Protein AF-A0A9J6GJ85-F1 (afdb_monomer_lite)

InterPro domains:
  IPR004875 DDE superfamily endonuclease domain [PF03184] (8-82)

pLDDT: mean 75.68, std 19.0, range [40.78, 97.94]

Secondary structure (DSSP, 8-state):
----GGG------TT----PPPTT--TTT-HHHHHHHHHHHHHHHHHHHHHHHHHHHT------HHHHHHHHHHHHTT-HHHHHHHHHHTT-S-HHHHHTTSS--S-TTSHHHHHHHH-THHHHTT-GGGSPP-

Organism: Haemaphysalis longicornis (NCBI:txid44386)

Structure (mmCIF, N/CA/C/O backbone):
data_AF-A0A9J6GJ85-F1
#
_entry.id   AF-A0A9J6GJ85-F1
#
loop_
_atom_site.group_PDB
_atom_site.id
_atom_site.type_symbol
_atom_site.label_atom_id
_atom_site.label_alt_id
_atom_site.label_comp_id
_atom_site.label_asym_id
_atom_site.label_entity_id
_atom_site.label_seq_id
_atom_site.pdbx_PDB_ins_code
_atom_site.Cartn_x
_atom_site.Cartn_y
_atom_site.Cartn_z
_atom_site.occupancy
_atom_site.B_iso_or_equiv
_atom_site.auth_seq_id
_atom_site.auth_comp_id
_atom_site.auth_asym_id
_atom_site.auth_atom_id
_atom_site.pdbx_PDB_model_num
ATOM 1 N N . MET A 1 1 ? 14.694 -0.282 -9.813 1.00 78.94 1 MET A N 1
ATOM 2 C CA . MET A 1 1 ? 15.019 -0.061 -8.387 1.00 78.94 1 MET A CA 1
ATOM 3 C C . MET A 1 1 ? 15.477 1.369 -8.185 1.00 78.94 1 MET A C 1
ATOM 5 O O . MET A 1 1 ? 16.028 1.956 -9.112 1.00 78.94 1 MET A O 1
ATOM 9 N N . ASP A 1 2 ? 15.194 1.954 -7.027 1.00 83.56 2 ASP A N 1
ATOM 10 C CA . ASP A 1 2 ? 15.771 3.238 -6.633 1.00 83.56 2 ASP A CA 1
ATOM 11 C C . ASP A 1 2 ? 17.259 3.075 -6.279 1.00 83.56 2 ASP A C 1
ATOM 13 O O . ASP A 1 2 ? 17.743 1.968 -6.036 1.00 83.56 2 ASP A O 1
ATOM 17 N N . ASN A 1 3 ? 18.005 4.179 -6.278 1.00 84.62 3 ASN A N 1
ATOM 18 C CA . ASN A 1 3 ? 19.450 4.174 -6.025 1.00 84.62 3 ASN A CA 1
ATOM 19 C C . ASN A 1 3 ? 19.782 4.238 -4.518 1.00 84.62 3 ASN A C 1
ATOM 21 O O . ASN A 1 3 ? 20.734 4.897 -4.103 1.00 84.62 3 ASN A O 1
ATOM 25 N N . CYS A 1 4 ? 18.946 3.619 -3.679 1.00 83.69 4 CYS A N 1
ATOM 26 C CA . CYS A 1 4 ? 19.195 3.513 -2.246 1.00 83.69 4 CYS A CA 1
ATOM 27 C C . CYS A 1 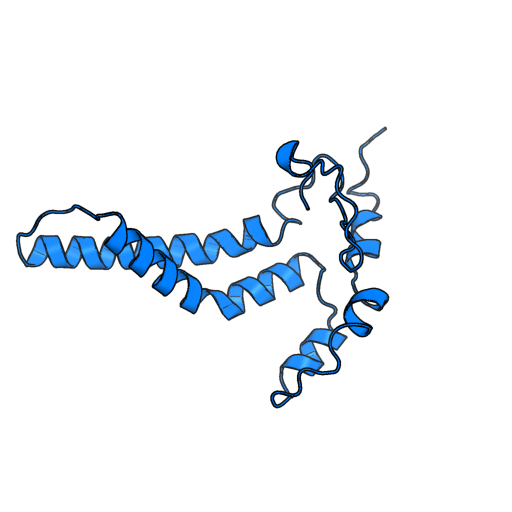4 ? 20.463 2.679 -2.005 1.00 83.69 4 CYS A C 1
ATOM 29 O O . CYS A 1 4 ? 20.659 1.651 -2.653 1.00 83.69 4 CYS A O 1
ATOM 31 N N . SER A 1 5 ? 21.310 3.082 -1.052 1.00 85.25 5 SER A N 1
ATOM 32 C CA . SER A 1 5 ? 22.559 2.369 -0.740 1.00 85.25 5 SER A CA 1
ATOM 33 C C . SER A 1 5 ? 22.325 0.916 -0.320 1.00 85.25 5 SER A C 1
ATOM 35 O O . SER A 1 5 ? 23.152 0.061 -0.609 1.00 85.25 5 SER A O 1
ATOM 37 N N . ALA A 1 6 ? 21.172 0.608 0.280 1.00 86.19 6 ALA A N 1
ATOM 38 C CA . ALA A 1 6 ? 20.782 -0.759 0.625 1.00 86.19 6 ALA A CA 1
ATOM 39 C C . ALA A 1 6 ? 20.580 -1.674 -0.602 1.00 86.19 6 ALA A C 1
ATOM 41 O O . ALA A 1 6 ? 20.656 -2.891 -0.470 1.00 86.19 6 ALA A O 1
ATOM 42 N N . ASN A 1 7 ? 20.344 -1.102 -1.788 1.00 80.50 7 ASN A N 1
ATOM 43 C CA . ASN A 1 7 ? 20.181 -1.851 -3.036 1.00 80.50 7 ASN A CA 1
ATOM 44 C C . ASN A 1 7 ? 21.512 -2.082 -3.766 1.00 80.50 7 ASN A C 1
ATOM 46 O O . ASN A 1 7 ? 21.533 -2.782 -4.781 1.00 80.50 7 ASN A O 1
ATOM 50 N N . GLN A 1 8 ? 22.613 -1.496 -3.281 1.00 78.81 8 GLN A N 1
ATOM 51 C CA . GLN A 1 8 ? 23.953 -1.755 -3.802 1.00 78.81 8 GLN A CA 1
ATOM 52 C C . GLN A 1 8 ? 24.357 -3.163 -3.367 1.00 78.81 8 GLN A C 1
ATOM 54 O O . GLN A 1 8 ? 24.869 -3.385 -2.273 1.00 78.81 8 GLN A O 1
ATOM 59 N N . THR A 1 9 ? 24.036 -4.133 -4.214 1.00 71.38 9 THR A N 1
ATOM 60 C CA . THR A 1 9 ? 24.275 -5.551 -3.962 1.00 71.38 9 THR A CA 1
ATOM 61 C C . THR A 1 9 ? 25.536 -5.999 -4.686 1.00 71.38 9 THR A C 1
ATOM 63 O O . THR A 1 9 ? 25.759 -5.673 -5.846 1.00 71.38 9 THR A O 1
ATOM 66 N N . THR A 1 10 ? 26.370 -6.757 -3.978 1.00 70.62 10 THR A N 1
ATOM 67 C CA . THR A 1 10 ? 27.585 -7.404 -4.501 1.00 70.62 10 THR A CA 1
ATOM 68 C C . THR A 1 10 ? 27.341 -8.863 -4.893 1.00 70.62 10 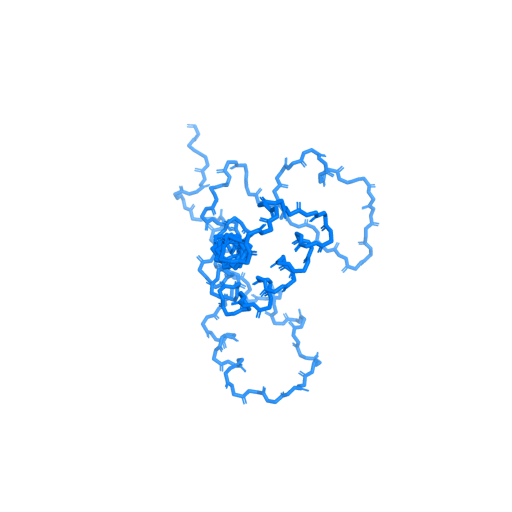THR A C 1
ATOM 70 O O . THR A 1 10 ? 28.287 -9.591 -5.172 1.00 70.62 10 THR A O 1
ATOM 73 N N . CYS A 1 11 ? 26.091 -9.324 -4.823 1.00 77.44 11 CYS A N 1
ATOM 74 C CA . CYS A 1 11 ? 25.719 -10.707 -5.085 1.00 77.44 11 CYS A CA 1
ATOM 75 C C . CYS A 1 11 ? 25.257 -10.843 -6.534 1.00 77.44 11 CYS A C 1
ATOM 77 O O . CYS A 1 11 ? 24.336 -10.143 -6.953 1.00 77.44 11 CYS A O 1
ATOM 79 N N . GLU A 1 12 ? 25.885 -11.751 -7.275 1.00 78.38 12 GLU A N 1
ATOM 80 C CA . GLU A 1 12 ? 25.458 -12.111 -8.624 1.00 78.38 12 GLU A CA 1
ATOM 81 C C . GLU A 1 12 ? 24.205 -12.998 -8.541 1.00 78.38 12 GLU A C 1
ATOM 83 O O . GLU A 1 12 ? 24.118 -13.894 -7.699 1.00 78.38 12 GLU A O 1
ATOM 88 N N . LEU A 1 13 ? 23.198 -12.695 -9.365 1.00 84.31 13 LEU A N 1
ATOM 89 C CA . LEU A 1 13 ? 21.931 -13.423 -9.440 1.00 84.31 13 LEU A CA 1
ATOM 90 C C . LEU A 1 13 ? 21.807 -14.035 -10.836 1.00 84.31 13 LEU A C 1
ATOM 92 O O . LEU A 1 13 ? 21.786 -13.303 -11.821 1.00 84.31 13 LEU A O 1
ATOM 96 N N . ASP A 1 14 ? 21.651 -15.354 -10.923 1.00 88.56 14 ASP A N 1
ATOM 97 C CA . ASP A 1 14 ? 21.687 -16.063 -12.214 1.00 88.56 14 ASP A CA 1
ATOM 98 C C . ASP A 1 14 ? 20.460 -15.798 -13.102 1.00 88.56 14 ASP A C 1
ATOM 100 O O . ASP A 1 14 ? 20.527 -15.906 -14.322 1.00 88.56 14 ASP A O 1
ATOM 104 N N . ASN A 1 15 ? 19.325 -15.438 -12.494 1.00 90.38 15 ASN A N 1
ATOM 105 C CA . ASN A 1 15 ? 18.030 -15.336 -13.179 1.00 90.38 15 ASN A CA 1
ATOM 106 C C . ASN A 1 15 ? 17.348 -13.968 -13.016 1.00 90.38 15 ASN A C 1
ATOM 108 O O . ASN A 1 15 ? 16.188 -13.808 -13.394 1.00 90.38 15 ASN A O 1
ATOM 112 N N . ILE A 1 16 ? 18.027 -12.980 -12.423 1.00 85.94 16 ILE A N 1
ATOM 113 C CA . ILE A 1 16 ? 17.442 -11.667 -12.124 1.00 85.94 16 ILE A CA 1
ATOM 114 C C . ILE A 1 16 ? 18.346 -10.572 -12.681 1.00 85.94 16 ILE A C 1
ATOM 116 O O . ILE A 1 16 ? 19.479 -10.404 -12.243 1.00 85.94 16 ILE A O 1
ATOM 120 N N . GLU A 1 17 ? 17.810 -9.773 -13.604 1.00 85.06 17 GLU A N 1
ATOM 121 C CA . GLU A 1 17 ? 18.474 -8.566 -14.097 1.00 85.06 17 GLU A CA 1
ATOM 122 C C . GLU A 1 17 ? 18.017 -7.347 -13.282 1.00 85.06 17 GLU A C 1
ATOM 124 O O . GLU A 1 17 ? 16.847 -6.952 -13.309 1.00 85.06 17 GLU A O 1
ATOM 129 N N . LEU A 1 18 ? 18.947 -6.722 -12.558 1.00 83.75 18 LEU A N 1
ATOM 130 C CA . LEU A 1 18 ? 18.659 -5.546 -11.742 1.00 83.75 18 LEU A CA 1
ATOM 131 C C . LEU A 1 18 ? 18.843 -4.251 -12.549 1.00 83.75 18 LEU A C 1
ATOM 133 O O . LEU A 1 18 ? 19.962 -3.877 -12.889 1.00 83.75 18 LEU A O 1
ATOM 137 N N . LYS A 1 19 ? 17.749 -3.519 -12.805 1.00 83.44 19 LYS A N 1
ATOM 138 C CA . LYS A 1 19 ? 17.788 -2.189 -13.449 1.00 83.44 19 LYS A CA 1
ATOM 139 C C . LYS A 1 19 ? 17.531 -1.064 -12.451 1.00 83.44 19 LYS A C 1
ATOM 141 O O . LYS A 1 19 ? 16.523 -1.063 -11.731 1.00 83.44 19 LYS A O 1
ATOM 146 N N . PHE A 1 20 ? 18.415 -0.072 -12.442 1.00 83.81 20 PHE A N 1
ATOM 147 C CA . PHE A 1 20 ? 18.279 1.129 -11.621 1.00 83.81 20 PHE A CA 1
ATOM 148 C C . PHE A 1 20 ? 17.585 2.256 -12.384 1.00 83.81 20 PHE A C 1
ATOM 150 O O . PHE A 1 20 ? 17.738 2.414 -13.592 1.00 83.81 20 PHE A O 1
ATOM 157 N N . LEU A 1 21 ? 16.793 3.032 -11.652 1.00 82.25 21 LEU A N 1
ATOM 158 C CA . LEU A 1 21 ? 16.225 4.283 -12.136 1.00 82.25 21 LEU A CA 1
ATOM 159 C C . LEU A 1 21 ? 17.334 5.348 -12.228 1.00 82.25 21 LEU A C 1
ATOM 161 O O . LEU A 1 21 ? 18.274 5.295 -11.428 1.00 82.25 21 LEU A O 1
ATOM 165 N N . PRO A 1 22 ? 17.230 6.341 -13.130 1.00 81.19 22 PRO A N 1
ATOM 166 C CA . PRO A 1 22 ? 18.178 7.448 -13.165 1.00 81.19 22 PRO A CA 1
ATOM 167 C C . PRO A 1 22 ? 18.276 8.188 -11.822 1.00 81.19 22 PRO A C 1
ATOM 169 O O . PRO A 1 22 ? 17.322 8.188 -11.027 1.00 81.19 22 PRO A O 1
ATOM 172 N N . PRO A 1 23 ? 19.401 8.869 -11.554 1.00 76.44 23 PRO A N 1
ATOM 173 C CA . PRO A 1 23 ? 19.513 9.732 -10.384 1.00 76.44 23 PRO A CA 1
ATOM 174 C C . PRO A 1 23 ? 18.407 10.802 -10.388 1.00 76.44 23 PRO A C 1
ATOM 176 O O . PRO A 1 23 ? 17.994 11.279 -11.440 1.00 76.44 23 PRO A O 1
ATOM 179 N N . ASN A 1 24 ? 17.913 11.171 -9.201 1.00 75.81 24 ASN A N 1
ATOM 180 C CA . ASN A 1 24 ? 16.831 12.153 -9.010 1.00 75.81 24 ASN A CA 1
ATOM 181 C C . ASN A 1 24 ? 15.496 11.803 -9.697 1.00 75.81 24 ASN A C 1
ATOM 183 O O . ASN A 1 24 ? 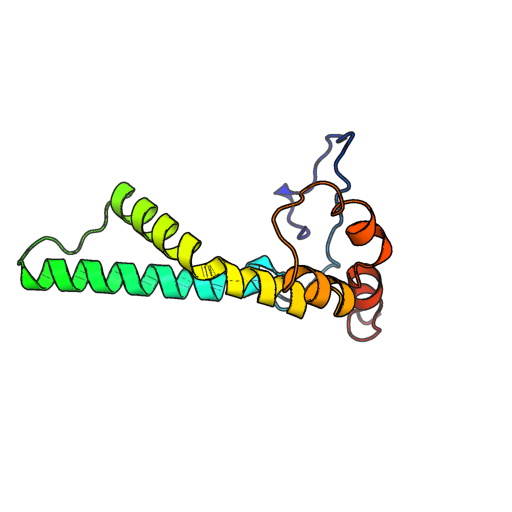14.695 12.684 -10.015 1.00 75.81 24 ASN A O 1
ATOM 187 N N . THR A 1 25 ? 15.220 10.512 -9.894 1.00 70.31 25 THR A N 1
ATOM 188 C CA . THR A 1 25 ? 13.929 10.063 -10.422 1.00 70.31 25 THR A CA 1
ATOM 189 C C . THR A 1 25 ? 12.785 10.534 -9.527 1.00 70.31 25 THR A C 1
ATOM 191 O O . THR A 1 25 ? 12.697 10.178 -8.354 1.00 70.31 25 THR A O 1
ATOM 194 N N . THR A 1 26 ? 11.874 11.321 -10.096 1.00 73.62 26 THR A N 1
ATOM 195 C CA . THR A 1 26 ? 10.693 11.795 -9.369 1.00 73.62 26 THR A CA 1
ATOM 196 C C . THR A 1 26 ? 9.785 10.626 -8.971 1.00 73.62 26 THR A C 1
ATOM 198 O O . THR A 1 26 ? 9.609 9.672 -9.734 1.00 73.62 26 THR A O 1
ATOM 201 N N . ALA A 1 27 ? 9.085 10.758 -7.838 1.00 68.25 27 ALA A N 1
ATOM 202 C CA . ALA A 1 27 ? 8.051 9.819 -7.368 1.00 68.25 27 ALA A CA 1
ATOM 203 C C . ALA A 1 27 ? 6.939 9.529 -8.406 1.00 68.25 27 ALA A C 1
ATOM 205 O O . ALA A 1 27 ? 6.095 8.652 -8.233 1.00 68.25 27 ALA A O 1
ATOM 206 N N . ARG A 1 28 ? 6.896 10.296 -9.503 1.00 65.50 28 ARG A N 1
ATOM 207 C CA . ARG A 1 28 ? 5.970 10.124 -10.621 1.00 65.50 28 ARG A CA 1
ATOM 208 C C . ARG A 1 28 ? 6.306 8.907 -11.489 1.00 65.50 28 ARG A C 1
ATOM 210 O O . ARG A 1 28 ? 5.380 8.299 -12.023 1.00 65.50 28 ARG A O 1
ATOM 217 N N . LEU A 1 29 ? 7.592 8.588 -11.627 1.00 72.00 29 LEU A N 1
ATOM 218 C CA . LEU A 1 29 ? 8.096 7.466 -12.424 1.00 72.00 29 LEU A CA 1
ATOM 219 C C . LEU A 1 29 ? 8.224 6.179 -11.601 1.00 72.00 29 LEU A C 1
ATOM 221 O O . LEU A 1 29 ? 8.300 5.101 -12.177 1.00 72.00 29 LEU A O 1
ATOM 225 N N . GLN A 1 30 ? 8.206 6.272 -10.269 1.00 78.88 30 GLN A N 1
ATOM 226 C CA . GLN A 1 30 ? 8.270 5.115 -9.379 1.00 78.88 30 GLN A CA 1
ATOM 227 C C . GLN A 1 30 ? 6.865 4.515 -9.163 1.00 78.88 30 GLN A C 1
ATOM 229 O O . GLN A 1 30 ? 6.017 5.145 -8.518 1.00 78.88 30 GLN A O 1
ATOM 234 N N . PRO A 1 31 ? 6.569 3.297 -9.669 1.00 77.44 31 PRO A N 1
ATOM 235 C CA . PRO A 1 31 ? 5.233 2.701 -9.552 1.00 77.44 31 PRO A CA 1
ATOM 236 C C . PRO A 1 31 ? 4.807 2.479 -8.099 1.00 77.44 31 PRO A C 1
ATOM 238 O O . PRO A 1 31 ? 3.625 2.619 -7.766 1.00 77.44 31 PRO A O 1
ATOM 241 N N . LEU A 1 32 ? 5.769 2.175 -7.222 1.00 83.44 32 LEU A N 1
ATOM 242 C CA . LEU A 1 32 ? 5.529 1.972 -5.799 1.00 83.44 32 LEU A CA 1
ATOM 243 C C . LEU A 1 32 ? 4.990 3.251 -5.154 1.00 83.44 32 LEU A C 1
ATOM 245 O O . LEU A 1 32 ? 3.891 3.237 -4.600 1.00 83.44 32 LEU A O 1
ATOM 249 N N . ASP A 1 33 ? 5.675 4.381 -5.311 1.00 80.62 33 ASP A N 1
ATOM 250 C CA . ASP A 1 33 ? 5.258 5.661 -4.725 1.00 80.62 33 ASP A CA 1
ATOM 251 C C . ASP A 1 33 ? 3.842 6.073 -5.136 1.00 80.62 33 ASP A C 1
ATOM 253 O O . ASP A 1 33 ? 3.058 6.603 -4.336 1.00 80.62 33 ASP A O 1
ATOM 257 N N . ARG A 1 34 ? 3.479 5.792 -6.390 1.00 75.50 34 ARG A N 1
ATOM 258 C CA . ARG A 1 34 ? 2.149 6.098 -6.915 1.00 75.50 34 ARG A CA 1
ATOM 259 C C . ARG A 1 34 ? 1.083 5.125 -6.407 1.00 75.50 34 ARG A C 1
ATOM 261 O O . ARG A 1 34 ? 0.019 5.576 -5.975 1.00 75.50 34 ARG A O 1
ATOM 268 N N . SER A 1 35 ? 1.359 3.822 -6.411 1.00 80.38 35 SER A N 1
ATOM 269 C CA . SER A 1 35 ? 0.405 2.786 -5.983 1.00 80.38 35 SER A CA 1
ATOM 270 C C . SER A 1 35 ? 0.144 2.811 -4.475 1.00 80.38 35 SER A C 1
ATOM 272 O O . SER A 1 35 ? -0.998 2.612 -4.043 1.00 80.38 35 SER A O 1
ATOM 274 N N . THR A 1 36 ? 1.143 3.208 -3.679 1.00 84.06 36 THR A N 1
ATOM 275 C CA . THR A 1 36 ? 1.043 3.332 -2.215 1.00 84.06 36 THR A CA 1
ATOM 276 C C . THR A 1 36 ? -0.057 4.310 -1.777 1.00 84.06 36 THR A C 1
ATOM 278 O O . THR A 1 36 ? -0.606 4.180 -0.681 1.00 84.06 36 THR A O 1
ATOM 281 N N . LYS A 1 37 ? -0.443 5.283 -2.618 1.00 87.31 37 LYS A N 1
ATOM 282 C CA . LYS A 1 37 ? -1.549 6.209 -2.308 1.00 87.31 37 LYS A CA 1
ATOM 283 C C . LYS A 1 37 ? -2.873 5.473 -2.095 1.00 87.31 37 LYS A C 1
ATOM 285 O O . LYS A 1 37 ? -3.544 5.714 -1.094 1.00 87.31 37 LYS A O 1
ATOM 290 N N . SER A 1 38 ? -3.220 4.564 -3.005 1.00 90.12 38 SER A N 1
ATOM 291 C CA . SER A 1 38 ? -4.459 3.778 -2.923 1.00 90.12 38 SER A CA 1
ATOM 292 C C . SER A 1 38 ? -4.477 2.886 -1.677 1.00 90.12 38 SER A C 1
ATOM 294 O O . SER A 1 38 ? -5.464 2.854 -0.942 1.00 90.12 38 SER A O 1
ATOM 296 N N . PHE A 1 39 ? -3.333 2.277 -1.361 1.00 93.31 39 PHE A N 1
ATOM 297 C CA . PHE A 1 39 ? -3.148 1.470 -0.160 1.00 93.31 39 PHE A CA 1
ATOM 298 C C . PHE A 1 39 ? -3.351 2.289 1.120 1.00 93.31 39 PHE A C 1
ATOM 300 O O . PHE A 1 39 ? -4.126 1.895 1.990 1.00 93.31 39 PHE A O 1
ATOM 307 N N . LYS A 1 40 ? -2.717 3.468 1.217 1.00 93.00 40 LYS A N 1
ATOM 308 C CA . LYS A 1 40 ? -2.854 4.374 2.371 1.00 93.00 40 LYS A CA 1
ATOM 309 C C . LYS A 1 40 ? -4.305 4.801 2.594 1.00 93.00 40 LYS A C 1
ATOM 311 O O . LYS A 1 40 ? -4.739 4.875 3.741 1.00 93.00 40 LYS A O 1
ATOM 316 N N . VAL A 1 41 ? -5.058 5.063 1.524 1.00 94.19 41 VAL A N 1
ATOM 317 C CA . VAL A 1 41 ? -6.493 5.380 1.612 1.00 94.19 41 VAL A CA 1
ATOM 318 C C . VAL A 1 41 ? -7.284 4.180 2.136 1.00 94.19 41 VAL A C 1
ATOM 320 O O . VAL A 1 41 ? -8.049 4.329 3.089 1.00 94.19 41 VAL A O 1
ATOM 323 N N . GLY A 1 42 ? -7.060 2.986 1.578 1.00 94.69 42 GLY A N 1
ATOM 324 C CA . GLY A 1 42 ? -7.724 1.756 2.017 1.00 94.69 42 GLY A CA 1
ATOM 325 C C . GLY A 1 42 ? -7.453 1.423 3.487 1.00 94.69 42 GLY A C 1
ATOM 326 O O . GLY A 1 42 ? -8.384 1.109 4.229 1.00 94.69 42 GLY A O 1
ATOM 327 N N . TYR A 1 43 ? -6.201 1.564 3.928 1.00 96.56 43 TYR A N 1
ATOM 328 C CA . TYR A 1 43 ? -5.809 1.371 5.324 1.00 96.56 43 TYR A CA 1
ATOM 329 C C . TYR A 1 43 ? -6.484 2.392 6.247 1.00 96.56 43 TYR A C 1
ATOM 331 O O . TYR A 1 43 ? -7.104 2.013 7.238 1.00 96.56 43 TYR A O 1
ATOM 339 N N . ARG A 1 44 ? -6.427 3.688 5.899 1.00 96.75 44 ARG A N 1
ATOM 340 C CA . ARG A 1 44 ? -7.041 4.762 6.699 1.00 96.75 44 ARG A CA 1
ATOM 341 C C . ARG A 1 44 ? -8.546 4.587 6.848 1.00 96.75 44 ARG A C 1
ATOM 343 O O . ARG A 1 44 ? -9.053 4.800 7.942 1.00 96.75 44 ARG A O 1
ATOM 350 N N . ARG A 1 45 ? -9.247 4.172 5.788 1.00 96.81 45 ARG A N 1
ATOM 351 C CA . ARG A 1 45 ? -10.685 3.879 5.865 1.00 96.81 45 ARG A CA 1
ATOM 352 C C . ARG A 1 45 ? -10.969 2.805 6.917 1.00 96.81 45 ARG A C 1
ATOM 354 O O . ARG A 1 45 ? -11.753 3.040 7.824 1.00 96.81 45 ARG A O 1
ATOM 361 N N . ARG A 1 46 ? -10.254 1.678 6.851 1.00 96.56 46 ARG A N 1
ATOM 362 C CA . ARG A 1 46 ? -10.416 0.556 7.794 1.00 96.56 46 ARG A CA 1
ATOM 363 C C . ARG A 1 46 ? -10.082 0.946 9.233 1.00 96.56 46 ARG A C 1
ATOM 365 O O . ARG A 1 46 ? -10.784 0.535 10.152 1.00 96.56 46 ARG A O 1
ATOM 372 N N . LEU A 1 47 ? -9.043 1.760 9.414 1.00 97.31 47 LEU A N 1
ATOM 373 C CA . LEU A 1 47 ? -8.681 2.313 10.716 1.00 97.31 47 LEU A CA 1
ATOM 374 C C . LEU A 1 47 ? -9.824 3.155 11.289 1.00 97.31 47 LEU A C 1
ATOM 376 O O . LEU A 1 47 ? -10.227 2.935 12.426 1.00 97.31 47 LEU A O 1
ATOM 380 N N . LEU A 1 48 ? -10.372 4.083 10.502 1.00 97.38 48 LEU A N 1
ATOM 381 C CA . LEU A 1 48 ? -11.482 4.929 10.940 1.00 97.38 48 LEU A CA 1
ATOM 382 C C . LEU A 1 48 ? -12.739 4.114 11.255 1.00 97.38 48 LEU A C 1
ATOM 384 O O . LEU A 1 48 ? -13.351 4.349 12.294 1.00 97.38 48 LEU A O 1
ATOM 388 N N . ASP A 1 49 ? -13.082 3.127 10.425 1.00 96.50 49 ASP A N 1
ATOM 389 C CA . ASP A 1 49 ? -14.226 2.240 10.666 1.00 96.50 49 ASP A CA 1
ATOM 390 C C . ASP A 1 49 ? -14.077 1.496 12.003 1.00 96.50 49 ASP A C 1
ATOM 392 O O . ASP A 1 49 ? -15.007 1.463 12.813 1.00 96.50 49 ASP A O 1
ATOM 396 N N . ARG A 1 50 ? -12.881 0.958 12.282 1.00 95.38 50 ARG A N 1
ATOM 397 C CA . ARG A 1 50 ? -12.574 0.271 13.544 1.00 95.38 50 ARG A CA 1
ATOM 398 C C . ARG A 1 50 ? -12.673 1.210 14.743 1.00 95.38 50 ARG A C 1
ATOM 400 O O . ARG A 1 50 ? -13.305 0.859 15.734 1.00 95.38 50 ARG A O 1
ATOM 407 N N . LEU A 1 51 ? -12.074 2.397 14.658 1.00 96.69 51 LEU A N 1
ATOM 408 C CA . LEU A 1 51 ? -12.116 3.379 15.745 1.00 96.69 51 LEU A CA 1
ATOM 409 C C . LEU A 1 51 ? -13.547 3.865 16.010 1.00 96.69 51 LEU A C 1
ATOM 411 O O . LEU A 1 51 ? -13.944 4.001 17.164 1.00 96.69 51 LEU A O 1
ATOM 415 N N . LEU A 1 52 ? -14.346 4.061 14.959 1.00 97.31 52 LEU A N 1
ATOM 416 C CA . LEU A 1 52 ? -15.750 4.443 15.082 1.00 97.31 52 LEU A CA 1
ATOM 417 C C . LEU A 1 52 ? -16.590 3.337 15.734 1.00 97.31 52 LEU A C 1
ATOM 419 O O . LEU A 1 52 ? -17.447 3.630 16.568 1.00 97.31 52 LEU A O 1
ATOM 423 N N . MET A 1 53 ? -16.345 2.070 15.386 1.00 96.12 53 MET A N 1
ATOM 424 C CA . MET A 1 53 ? -16.975 0.935 16.067 1.00 96.12 53 MET A CA 1
ATOM 425 C C . MET A 1 53 ? -16.595 0.898 17.548 1.00 96.12 53 MET A C 1
ATOM 427 O O . MET A 1 53 ? -17.477 0.770 18.396 1.00 96.12 53 MET A O 1
ATOM 431 N N . ASN A 1 54 ? -15.313 1.084 17.870 1.00 95.38 54 ASN A N 1
ATOM 432 C CA . ASN A 1 54 ? -14.854 1.068 19.255 1.00 95.38 54 ASN A CA 1
ATOM 433 C C . ASN A 1 54 ? -15.488 2.199 20.077 1.00 95.38 54 ASN A C 1
ATOM 435 O O . ASN A 1 54 ? -15.969 1.941 21.180 1.00 95.38 54 ASN A O 1
ATOM 439 N N . LEU A 1 55 ? -15.585 3.409 19.509 1.00 97.00 55 LEU A N 1
ATOM 440 C CA . LEU A 1 55 ? -16.294 4.545 20.110 1.00 97.00 55 LEU A CA 1
ATOM 441 C C . LEU A 1 55 ? -17.753 4.210 20.444 1.00 97.00 55 LEU A C 1
ATOM 443 O O . LEU A 1 55 ? -18.218 4.529 21.532 1.00 97.00 55 LEU A O 1
ATOM 447 N N . ARG A 1 56 ? -18.475 3.555 19.526 1.00 96.06 56 ARG A N 1
ATOM 448 C CA . ARG A 1 56 ? -19.892 3.199 19.722 1.00 96.06 56 ARG A CA 1
ATOM 449 C C . ARG A 1 56 ? -20.100 2.148 20.808 1.00 96.06 56 ARG A C 1
ATOM 451 O O . ARG A 1 56 ? -21.102 2.200 21.508 1.00 96.06 56 ARG A O 1
ATOM 458 N N . VAL A 1 57 ? -19.176 1.197 20.924 1.00 95.50 57 VAL A N 1
ATOM 459 C CA . VAL A 1 57 ? -19.237 0.125 21.933 1.00 95.50 57 VAL A CA 1
ATOM 460 C C . VAL A 1 57 ? -18.648 0.584 23.278 1.00 95.50 57 VAL A C 1
ATOM 462 O O . VAL A 1 57 ? -18.852 -0.075 24.291 1.00 95.50 57 VAL A O 1
ATOM 465 N N . GLY A 1 58 ? -17.944 1.721 23.319 1.00 95.25 58 GLY A N 1
ATOM 466 C CA . GLY A 1 58 ? -17.263 2.210 24.522 1.00 95.25 58 GLY A CA 1
ATOM 467 C C . GLY A 1 58 ? -15.974 1.446 24.838 1.00 95.25 58 GLY A C 1
ATOM 468 O O . GLY A 1 58 ? -15.603 1.301 25.999 1.00 95.25 58 GLY A O 1
ATOM 469 N N . THR A 1 59 ? -15.301 0.925 23.810 1.00 94.75 59 THR A N 1
ATOM 470 C CA . THR A 1 59 ? -14.031 0.192 23.936 1.00 94.75 59 THR A CA 1
ATOM 471 C C . THR A 1 59 ? -12.836 1.073 23.580 1.00 94.75 59 THR A C 1
ATOM 473 O O . THR A 1 59 ? -12.976 2.169 23.036 1.00 94.75 59 THR A O 1
ATOM 476 N N . GLU A 1 60 ? -11.635 0.599 23.904 1.00 93.69 60 GLU A N 1
ATOM 477 C CA . GLU A 1 60 ? -10.404 1.362 23.728 1.00 93.69 60 GLU A CA 1
ATOM 478 C C . GLU A 1 60 ? -10.114 1.698 22.252 1.00 93.69 60 GLU A C 1
ATOM 480 O O . GLU A 1 60 ? -10.225 0.8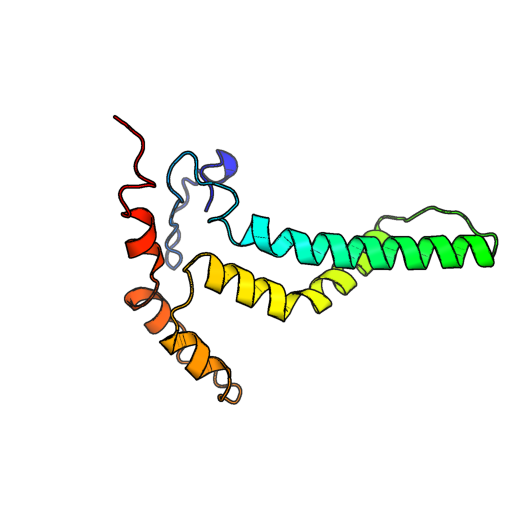60 21.357 1.00 93.69 60 GLU A O 1
ATOM 485 N N . LEU A 1 61 ? -9.674 2.930 21.985 1.00 94.88 61 LEU A N 1
ATOM 486 C CA . LEU A 1 61 ? -9.336 3.428 20.642 1.00 94.88 61 LEU A CA 1
ATOM 487 C C . LEU A 1 61 ? -7.908 3.069 20.217 1.00 94.88 61 LEU A C 1
ATOM 489 O O . LEU A 1 61 ? -7.219 3.857 19.569 1.00 94.88 61 LEU A O 1
ATOM 493 N N . LYS A 1 62 ? -7.448 1.885 20.616 1.00 92.88 62 LYS A N 1
ATOM 494 C CA . LYS A 1 62 ? -6.131 1.372 20.258 1.00 92.88 62 LYS A CA 1
ATOM 495 C C . LYS A 1 62 ? -6.242 0.333 19.156 1.00 92.88 62 LYS A C 1
ATOM 497 O O . LYS A 1 62 ? -7.215 -0.411 19.047 1.00 92.88 62 LYS A O 1
ATOM 502 N N . VAL A 1 63 ? -5.198 0.302 18.344 1.00 94.62 63 VAL A N 1
ATOM 503 C CA . VAL A 1 63 ? -4.960 -0.732 17.347 1.00 94.62 63 VAL A CA 1
ATOM 504 C C . VAL A 1 63 ? -3.649 -1.391 17.725 1.00 94.62 63 VAL A C 1
ATOM 506 O O . VAL A 1 63 ? -2.616 -0.729 17.795 1.00 94.62 63 VAL A O 1
ATOM 509 N N . ASP A 1 64 ? -3.713 -2.684 18.000 1.00 95.25 64 ASP A N 1
ATOM 510 C CA . ASP A 1 64 ? -2.544 -3.515 18.227 1.00 95.25 64 ASP A CA 1
ATOM 511 C C . ASP A 1 64 ? -1.893 -3.920 16.896 1.00 95.25 64 ASP A C 1
ATOM 513 O O . ASP A 1 64 ? -2.422 -3.695 15.803 1.00 95.25 64 ASP A O 1
ATOM 517 N N . GLN A 1 65 ? -0.711 -4.526 16.977 1.00 97.56 65 GLN A N 1
ATOM 518 C CA . GLN A 1 65 ? 0.049 -4.904 15.788 1.00 97.56 65 GLN A CA 1
ATOM 519 C C . GLN A 1 65 ? -0.719 -5.896 14.900 1.00 97.56 65 GLN A C 1
ATOM 521 O O . GLN A 1 65 ? -0.706 -5.757 13.677 1.00 97.56 65 GLN A O 1
ATOM 526 N N . LEU A 1 66 ? -1.439 -6.851 15.499 1.00 96.75 66 LEU A N 1
ATOM 527 C CA . LEU A 1 66 ? -2.261 -7.806 14.758 1.00 96.75 66 LEU A CA 1
ATOM 528 C C . LEU A 1 66 ? -3.419 -7.109 14.027 1.00 96.75 66 LEU A C 1
ATOM 530 O O . LEU A 1 66 ? -3.645 -7.361 12.842 1.00 96.75 66 LEU A O 1
ATOM 534 N N . GLY A 1 67 ? -4.118 -6.184 14.692 1.00 96.19 67 GLY A N 1
ATOM 535 C CA . GLY A 1 67 ? -5.153 -5.363 14.071 1.00 96.19 67 GLY A CA 1
ATOM 536 C C . GLY A 1 67 ? -4.620 -4.533 12.902 1.00 96.19 67 GLY A C 1
ATOM 537 O O . GLY A 1 67 ? -5.256 -4.477 11.847 1.00 96.19 67 GLY A O 1
ATOM 538 N N . ALA A 1 68 ? -3.430 -3.943 13.046 1.00 97.12 68 ALA A N 1
ATOM 539 C CA . ALA A 1 68 ? -2.773 -3.211 11.966 1.00 97.12 68 ALA A CA 1
ATOM 540 C C . ALA A 1 68 ? -2.473 -4.116 10.758 1.00 97.12 68 ALA A C 1
ATOM 542 O O . ALA A 1 68 ? -2.809 -3.744 9.632 1.00 97.12 68 ALA A O 1
ATOM 543 N N . ILE A 1 69 ? -1.934 -5.320 10.983 1.00 97.94 69 ILE A N 1
ATOM 544 C CA . ILE A 1 69 ? -1.662 -6.305 9.921 1.00 97.94 69 ILE A CA 1
ATOM 545 C C . ILE A 1 69 ? -2.952 -6.684 9.187 1.00 97.94 69 ILE A C 1
ATOM 547 O O . ILE A 1 69 ? -2.998 -6.614 7.960 1.00 97.94 69 ILE A O 1
ATOM 551 N N . HIS A 1 70 ? -4.035 -6.999 9.903 1.00 96.81 70 HIS A N 1
ATOM 552 C CA . HIS A 1 70 ? -5.320 -7.312 9.268 1.00 96.81 70 HIS A CA 1
ATOM 553 C C . HIS A 1 70 ? -5.853 -6.154 8.414 1.00 96.81 70 HIS A C 1
ATOM 555 O O . HIS A 1 70 ? -6.364 -6.368 7.309 1.00 96.81 70 HIS A O 1
ATOM 561 N N . MET A 1 71 ? -5.709 -4.912 8.884 1.00 96.94 71 MET A N 1
ATOM 562 C CA . MET A 1 71 ? -6.098 -3.736 8.106 1.00 96.94 71 MET A CA 1
ATOM 563 C C . MET A 1 71 ? -5.219 -3.539 6.869 1.00 96.94 71 MET A C 1
ATOM 565 O O . MET A 1 71 ? -5.748 -3.180 5.815 1.00 96.94 71 MET A O 1
ATOM 569 N N . MET A 1 72 ? -3.911 -3.802 6.965 1.00 96.50 72 MET A N 1
ATOM 570 C CA . MET A 1 72 ? -2.995 -3.782 5.822 1.00 96.50 72 MET A CA 1
ATOM 571 C C . MET A 1 72 ? -3.375 -4.842 4.784 1.00 96.50 72 MET A C 1
ATOM 573 O O . MET A 1 72 ? -3.523 -4.498 3.614 1.00 96.50 72 MET A O 1
ATOM 577 N N . THR A 1 73 ? -3.634 -6.085 5.196 1.00 96.12 73 THR A N 1
ATOM 578 C CA . THR A 1 73 ? -4.089 -7.160 4.297 1.00 96.12 73 THR A CA 1
ATOM 579 C C . THR A 1 73 ? -5.393 -6.781 3.602 1.00 96.12 73 THR A C 1
ATOM 581 O O . THR A 1 73 ? -5.520 -6.873 2.381 1.00 96.12 73 THR A O 1
ATOM 584 N N . GLY A 1 74 ? -6.359 -6.262 4.363 1.00 94.88 74 GLY A N 1
ATOM 585 C CA . GLY A 1 74 ? -7.614 -5.788 3.794 1.00 94.88 74 GLY A CA 1
ATOM 586 C C . GLY A 1 74 ? -7.423 -4.625 2.813 1.00 94.88 74 GLY A C 1
ATOM 587 O O . GLY A 1 74 ? -8.145 -4.531 1.818 1.00 94.88 74 GLY A O 1
ATOM 588 N N . ALA A 1 75 ? -6.499 -3.702 3.087 1.00 95.06 75 ALA A N 1
ATOM 589 C CA . ALA A 1 75 ? -6.185 -2.602 2.181 1.00 95.06 75 ALA A CA 1
ATOM 590 C C . ALA A 1 75 ? -5.521 -3.118 0.898 1.00 95.06 75 ALA A C 1
ATOM 592 O O . ALA A 1 75 ? -5.944 -2.738 -0.193 1.00 95.06 75 ALA A O 1
ATOM 593 N N . TRP A 1 76 ? -4.561 -4.037 1.015 1.00 94.00 76 TRP A N 1
ATOM 594 C CA . TRP A 1 76 ? -3.855 -4.641 -0.115 1.00 94.00 76 TRP A CA 1
ATOM 595 C C . TRP A 1 76 ? -4.802 -5.330 -1.105 1.00 94.00 76 TRP A C 1
ATOM 597 O O . TRP A 1 76 ? -4.744 -5.093 -2.311 1.00 94.00 76 TRP A O 1
ATOM 607 N N . ASN A 1 77 ? -5.782 -6.078 -0.597 1.00 91.38 77 ASN A N 1
ATOM 608 C CA . ASN A 1 77 ? -6.761 -6.763 -1.446 1.00 91.38 77 ASN A CA 1
ATOM 609 C C . ASN A 1 77 ? -7.639 -5.806 -2.274 1.00 91.38 77 ASN A C 1
ATOM 611 O O . ASN A 1 77 ? -8.228 -6.223 -3.267 1.00 91.38 77 ASN A O 1
ATOM 615 N N . SER A 1 78 ? -7.712 -4.524 -1.901 1.00 86.75 78 SER A N 1
ATOM 616 C CA . SER A 1 78 ? -8.494 -3.512 -2.621 1.00 86.75 78 SER A CA 1
ATOM 617 C C . SER A 1 78 ? -7.705 -2.711 -3.664 1.00 86.75 78 SER A C 1
ATOM 619 O O . SER A 1 78 ? -8.307 -1.919 -4.385 1.00 86.75 78 SER A O 1
ATOM 621 N N . VAL A 1 79 ? -6.378 -2.887 -3.771 1.00 89.50 79 VAL A N 1
ATOM 622 C CA . VAL A 1 79 ? -5.540 -2.031 -4.635 1.00 89.50 79 VAL A CA 1
ATOM 623 C C . VAL A 1 79 ? -5.143 -2.643 -5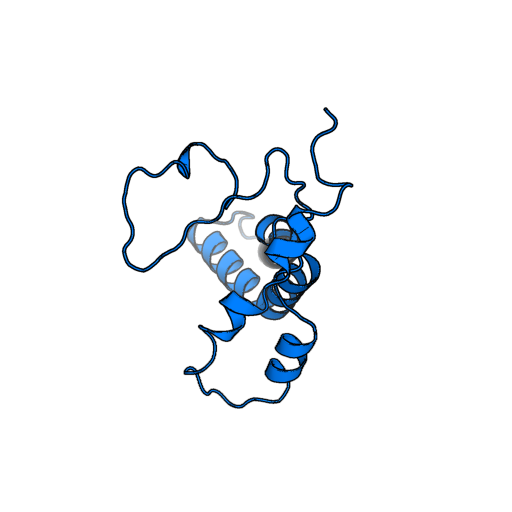.977 1.00 89.50 79 VAL A C 1
ATOM 625 O O . VAL A 1 79 ? -4.535 -1.926 -6.767 1.00 89.50 79 VAL A O 1
ATOM 628 N N . LYS A 1 80 ? -5.508 -3.899 -6.283 1.00 83.44 80 LYS A N 1
ATOM 629 C CA . LYS A 1 80 ? -5.083 -4.615 -7.512 1.00 83.44 80 LYS A CA 1
ATOM 630 C C . LYS A 1 80 ? -5.172 -3.748 -8.781 1.00 83.44 80 LYS A C 1
ATOM 632 O O . LYS A 1 80 ? -4.157 -3.484 -9.421 1.00 83.44 80 LYS A O 1
ATOM 637 N N . GLN A 1 81 ? -6.348 -3.179 -9.062 1.00 83.50 81 GLN A N 1
ATOM 638 C CA . GLN A 1 81 ? -6.549 -2.316 -10.235 1.00 83.50 81 GLN A CA 1
ATOM 639 C C . GLN A 1 81 ? -5.734 -1.014 -10.179 1.00 83.50 81 GLN A C 1
ATOM 641 O O . GLN A 1 81 ? -5.259 -0.504 -11.193 1.00 83.50 81 GLN A O 1
ATOM 646 N N . SER A 1 82 ? -5.564 -0.444 -8.984 1.00 86.19 82 SER A N 1
ATOM 647 C CA . SER A 1 82 ? -4.777 0.779 -8.797 1.00 86.19 82 SER A CA 1
ATOM 648 C C . SER A 1 82 ? -3.294 0.531 -9.051 1.00 86.19 82 SER A C 1
ATOM 650 O O . SER A 1 82 ? -2.643 1.382 -9.651 1.00 86.19 82 SER A O 1
ATOM 652 N N . VAL A 1 83 ? -2.771 -0.627 -8.639 1.00 85.69 83 VAL A N 1
ATOM 653 C CA . VAL A 1 83 ? -1.388 -1.045 -8.900 1.00 85.69 83 VAL A CA 1
ATOM 654 C C . VAL A 1 83 ? -1.165 -1.177 -10.404 1.00 85.69 83 VAL A C 1
ATOM 656 O O . VAL A 1 83 ? -0.299 -0.480 -10.930 1.00 85.69 83 VAL A O 1
ATOM 659 N N . ALA A 1 84 ? -2.003 -1.943 -11.108 1.00 85.06 84 ALA A N 1
ATOM 660 C CA . ALA A 1 84 ? -1.918 -2.096 -12.563 1.00 85.06 84 ALA A CA 1
ATOM 661 C C . ALA A 1 84 ? -1.921 -0.734 -13.289 1.00 85.06 84 ALA A C 1
ATOM 663 O O . ALA A 1 84 ? -1.026 -0.411 -14.075 1.00 85.06 84 ALA A O 1
ATOM 664 N N . ASN A 1 85 ? -2.852 0.147 -12.911 1.00 84.12 85 ASN A N 1
ATOM 665 C CA . ASN A 1 85 ? -2.914 1.516 -13.421 1.00 84.12 85 ASN A CA 1
ATOM 666 C C . ASN A 1 85 ? -1.647 2.342 -13.139 1.00 84.12 85 ASN A C 1
ATOM 668 O O . ASN A 1 85 ? -1.287 3.202 -13.947 1.00 84.12 85 ASN A O 1
ATOM 672 N N . CYS A 1 86 ? -0.983 2.132 -12.000 1.00 84.94 86 CYS A N 1
ATOM 673 C CA . CYS A 1 86 ? 0.246 2.844 -11.652 1.00 84.94 86 CYS A CA 1
ATOM 674 C C . CYS A 1 86 ? 1.422 2.415 -12.525 1.00 84.94 86 CYS A C 1
ATOM 676 O O . CYS A 1 86 ? 2.132 3.297 -13.007 1.00 84.94 86 CYS A O 1
ATOM 678 N N . PHE A 1 87 ? 1.585 1.110 -12.760 1.00 83.56 87 PHE A N 1
ATOM 679 C CA . PHE A 1 87 ? 2.610 0.573 -13.661 1.00 83.56 87 PHE A CA 1
ATOM 680 C C . PHE A 1 87 ? 2.401 1.062 -15.096 1.00 83.56 87 PHE A C 1
ATOM 682 O O . PHE A 1 87 ? 3.332 1.594 -15.703 1.00 83.56 87 PHE A O 1
ATOM 689 N N . ARG A 1 88 ? 1.156 1.033 -15.588 1.00 82.50 88 ARG A N 1
ATOM 690 C CA . ARG A 1 88 ? 0.796 1.604 -16.894 1.00 82.50 88 ARG A CA 1
ATOM 691 C C . ARG A 1 88 ? 1.177 3.079 -17.001 1.00 82.50 88 ARG A C 1
ATOM 693 O O . ARG A 1 88 ? 1.904 3.479 -17.901 1.00 82.50 88 ARG A O 1
ATOM 700 N N . LYS A 1 89 ? 0.749 3.905 -16.041 1.00 80.19 89 LYS A N 1
ATOM 701 C CA . LYS A 1 89 ? 1.051 5.349 -16.047 1.00 80.19 89 LYS A CA 1
ATOM 702 C C . LYS A 1 89 ? 2.523 5.681 -15.786 1.00 80.19 89 LYS A C 1
ATOM 704 O O . LYS A 1 89 ? 2.902 6.845 -15.906 1.00 80.19 89 LYS A O 1
ATOM 709 N N . ALA A 1 90 ? 3.314 4.728 -15.308 1.00 78.94 90 ALA A N 1
ATOM 710 C CA . ALA A 1 90 ? 4.757 4.870 -15.157 1.00 78.94 90 ALA A CA 1
ATOM 711 C C . ALA A 1 90 ? 5.514 4.363 -16.401 1.00 78.94 90 ALA A C 1
ATOM 713 O O . ALA A 1 90 ? 6.736 4.445 -16.434 1.00 78.94 90 ALA A O 1
ATOM 714 N N . GLY A 1 91 ? 4.791 3.897 -17.428 1.00 78.31 91 GLY A N 1
ATOM 715 C CA . GLY A 1 91 ? 5.357 3.490 -18.711 1.00 78.31 91 GLY A CA 1
ATOM 716 C C . GLY A 1 91 ? 5.946 2.085 -18.719 1.00 78.31 91 GLY A C 1
ATOM 717 O O . GLY A 1 91 ? 6.795 1.805 -19.555 1.00 78.31 91 GLY A O 1
ATOM 718 N N . PHE A 1 92 ? 5.521 1.215 -17.798 1.00 77.12 92 PHE A N 1
ATOM 719 C CA . PHE A 1 92 ? 5.979 -0.178 -17.735 1.00 77.12 92 PHE A CA 1
ATOM 720 C C . PHE A 1 92 ? 5.132 -1.142 -18.576 1.00 77.12 92 PHE A C 1
ATOM 722 O O . PHE A 1 92 ? 5.540 -2.278 -18.778 1.00 77.12 92 PHE A O 1
ATOM 729 N N . VAL A 1 93 ? 3.965 -0.704 -19.053 1.00 75.38 93 VAL A N 1
ATOM 730 C CA . VAL A 1 93 ? 3.018 -1.524 -19.824 1.00 75.38 93 VAL A CA 1
ATOM 731 C C . VAL A 1 93 ? 2.676 -0.786 -21.119 1.00 75.38 93 VAL A C 1
ATOM 733 O O . VAL A 1 93 ? 2.360 0.407 -21.063 1.00 75.38 93 VAL A O 1
ATOM 736 N N . THR A 1 94 ? 2.756 -1.464 -22.269 1.00 67.06 94 THR A N 1
ATOM 737 C CA . THR A 1 94 ? 2.313 -0.933 -23.572 1.00 67.06 94 THR A CA 1
ATOM 738 C C . THR A 1 94 ? 0.795 -1.024 -23.719 1.00 67.06 94 THR A C 1
ATOM 740 O O . THR A 1 94 ? 0.141 -1.797 -23.023 1.00 67.06 94 THR A O 1
ATOM 743 N N . ALA A 1 95 ? 0.219 -0.229 -24.626 1.00 64.06 95 ALA A N 1
ATOM 744 C CA . ALA A 1 95 ? -1.209 -0.322 -24.944 1.00 64.06 95 ALA A CA 1
ATOM 745 C C . ALA A 1 95 ? -1.581 -1.722 -25.474 1.00 64.06 95 ALA A C 1
ATOM 747 O O . ALA A 1 95 ? -2.558 -2.302 -25.020 1.00 64.06 95 ALA A O 1
ATOM 748 N N . GLU A 1 96 ? -0.724 -2.294 -26.323 1.00 61.88 96 GLU A N 1
ATOM 749 C CA . GLU A 1 96 ? -0.866 -3.635 -26.911 1.00 61.88 96 GLU A CA 1
ATOM 750 C C . GLU A 1 96 ? -0.904 -4.750 -25.848 1.00 61.88 96 GLU A C 1
ATOM 752 O O . GLU A 1 96 ? -1.701 -5.676 -25.939 1.00 61.88 96 GLU A O 1
ATOM 757 N N . PHE A 1 97 ? -0.083 -4.641 -24.798 1.00 64.25 97 PHE A N 1
ATOM 758 C CA . PHE A 1 97 ? -0.042 -5.625 -23.710 1.00 64.25 97 PHE A CA 1
ATOM 759 C C . PHE A 1 97 ? -1.255 -5.524 -22.774 1.00 64.25 97 PHE A C 1
ATOM 761 O O . PHE A 1 97 ? -1.633 -6.498 -22.137 1.00 64.25 97 PHE A O 1
ATOM 768 N N . TRP A 1 98 ? -1.871 -4.344 -22.672 1.00 61.75 98 TRP A N 1
ATOM 769 C CA . TRP A 1 98 ? -3.057 -4.134 -21.841 1.00 61.75 98 TRP A CA 1
ATOM 770 C C . TRP A 1 98 ? -4.318 -4.730 -22.473 1.00 61.75 98 TRP A C 1
ATOM 772 O O . TRP A 1 98 ? -5.106 -5.349 -21.764 1.00 61.75 98 TRP A O 1
ATOM 782 N N . GLU A 1 99 ? -4.483 -4.575 -23.789 1.00 57.38 99 GLU A N 1
ATOM 783 C CA . GLU A 1 99 ? -5.610 -5.151 -24.539 1.00 57.38 99 GLU A CA 1
ATOM 784 C C . GLU A 1 99 ? -5.611 -6.688 -24.469 1.00 57.38 99 GLU A C 1
ATOM 786 O O . GLU A 1 99 ? -6.668 -7.296 -24.345 1.00 57.38 99 GLU A O 1
ATOM 791 N N . ALA A 1 100 ? -4.434 -7.321 -24.417 1.00 57.66 100 ALA A N 1
ATOM 792 C CA . ALA A 1 100 ? -4.307 -8.769 -24.243 1.00 57.66 100 ALA A CA 1
ATOM 793 C C . ALA A 1 100 ? -4.725 -9.285 -22.845 1.00 57.66 100 ALA A C 1
ATOM 795 O O . ALA A 1 100 ? -5.057 -10.458 -22.707 1.00 57.66 100 ALA A O 1
ATOM 796 N N . CYS A 1 101 ? -4.715 -8.441 -21.804 1.00 51.19 101 CYS A N 1
ATOM 797 C CA . CYS A 1 101 ? -5.068 -8.837 -20.433 1.00 51.19 101 CYS A CA 1
ATOM 798 C C . CYS A 1 101 ? -6.566 -8.698 -20.101 1.00 51.19 101 CYS A C 1
ATOM 800 O O . CYS A 1 101 ? -6.969 -9.126 -19.020 1.00 51.19 101 CYS A O 1
ATOM 802 N N . GLU A 1 102 ? -7.377 -8.067 -20.958 1.00 49.91 102 GLU A N 1
ATOM 803 C CA . GLU A 1 102 ? -8.826 -7.912 -20.727 1.00 49.91 102 GLU A CA 1
ATOM 804 C C . GLU A 1 102 ? -9.657 -9.093 -21.280 1.00 49.91 102 GLU A C 1
ATOM 806 O O . GLU A 1 102 ? -10.787 -9.267 -20.830 1.00 49.91 102 GLU A O 1
ATOM 811 N N . ASP A 1 103 ? -9.081 -9.948 -22.142 1.00 43.22 103 ASP A N 1
ATOM 812 C CA . ASP A 1 103 ? -9.784 -11.043 -22.849 1.00 43.22 103 ASP A CA 1
ATOM 813 C C . ASP A 1 103 ? -9.209 -12.470 -22.620 1.00 43.22 103 ASP A C 1
ATOM 815 O O . ASP A 1 103 ? -9.617 -13.411 -23.301 1.00 43.22 103 ASP A O 1
ATOM 819 N N . GLY A 1 104 ? -8.275 -12.683 -21.684 1.00 42.19 104 GLY A N 1
ATOM 820 C CA . GLY A 1 104 ? -7.584 -13.976 -21.517 1.00 42.19 104 GLY A CA 1
ATOM 821 C C . GLY A 1 104 ? -7.918 -14.730 -20.226 1.00 42.19 104 GLY A C 1
ATOM 822 O O . GLY A 1 104 ? -7.623 -14.233 -19.139 1.00 42.19 104 GLY A O 1
ATOM 823 N N . ASP A 1 105 ? -8.476 -15.938 -20.363 1.00 42.72 105 ASP A N 1
ATOM 824 C CA . ASP A 1 105 ? -8.484 -16.985 -19.331 1.00 42.72 105 ASP A CA 1
ATOM 825 C C . ASP A 1 105 ? -7.043 -17.339 -18.883 1.00 42.72 105 ASP A C 1
ATOM 827 O O . ASP A 1 105 ? -6.078 -17.148 -19.625 1.00 42.72 105 ASP A O 1
ATOM 831 N N . ASP A 1 106 ? -6.916 -17.821 -17.641 1.00 44.56 106 ASP A N 1
ATOM 832 C CA . ASP A 1 106 ? -5.680 -18.063 -16.876 1.00 44.56 106 ASP A CA 1
ATOM 833 C C . ASP A 1 106 ? -4.665 -19.045 -17.529 1.00 44.56 106 ASP A C 1
ATOM 835 O O . ASP A 1 106 ? -4.497 -20.165 -17.047 1.00 44.56 106 ASP A O 1
ATOM 839 N N . ASP A 1 107 ? -3.918 -18.630 -18.558 1.00 42.41 107 ASP A N 1
ATOM 840 C CA . ASP A 1 107 ? -2.760 -19.385 -19.076 1.00 42.41 107 ASP A CA 1
ATOM 841 C C . ASP A 1 107 ? -1.427 -18.647 -18.798 1.00 42.41 107 ASP A C 1
ATOM 843 O O . ASP A 1 107 ? -1.073 -17.647 -19.427 1.00 42.41 107 ASP A O 1
ATOM 847 N N . GLU A 1 108 ? -0.664 -19.156 -17.819 1.00 49.31 108 GLU A N 1
ATOM 848 C CA . GLU A 1 108 ? 0.546 -18.549 -17.224 1.00 49.31 108 GLU A CA 1
ATOM 849 C C . GLU A 1 108 ? 1.850 -18.637 -18.060 1.00 49.31 108 GLU A C 1
ATOM 851 O O . GLU A 1 108 ? 2.893 -18.165 -17.606 1.00 49.31 108 GLU A O 1
ATOM 856 N N . GLU A 1 109 ? 1.865 -19.207 -19.270 1.00 42.97 109 GLU A N 1
ATOM 857 C CA . GLU A 1 109 ? 3.144 -19.581 -19.920 1.00 42.97 109 GLU A CA 1
ATOM 858 C C . GLU A 1 109 ? 3.758 -18.546 -20.893 1.00 42.97 109 GLU A C 1
ATOM 860 O O . GLU A 1 109 ? 4.879 -18.736 -21.362 1.00 42.97 109 GLU A O 1
ATOM 865 N N . GLY A 1 110 ? 3.105 -17.411 -21.173 1.00 41.06 110 GLY A N 1
ATOM 866 C CA . GLY A 1 110 ? 3.557 -16.475 -22.226 1.00 41.06 110 GLY A CA 1
ATOM 867 C C . GLY A 1 110 ? 4.245 -15.175 -21.781 1.00 41.06 110 GLY A C 1
ATOM 868 O O . GLY A 1 110 ? 4.769 -14.440 -22.615 1.00 41.06 110 GLY A O 1
ATOM 869 N N . MET A 1 111 ? 4.243 -14.844 -20.488 1.00 40.78 111 MET A N 1
ATOM 870 C CA . MET A 1 111 ? 4.426 -13.455 -20.022 1.00 40.78 111 MET A CA 1
ATOM 871 C C . MET A 1 111 ? 5.874 -12.916 -20.082 1.00 40.78 111 MET A C 1
ATOM 873 O O . MET A 1 111 ? 6.097 -11.710 -19.952 1.00 40.78 111 MET A O 1
ATOM 877 N N . ASN A 1 112 ? 6.879 -13.788 -20.220 1.00 48.00 112 ASN A N 1
ATOM 878 C CA . ASN A 1 112 ? 8.264 -13.450 -19.859 1.00 48.00 112 ASN A CA 1
ATOM 879 C C . ASN A 1 112 ? 9.089 -12.824 -21.006 1.00 48.00 112 ASN A C 1
ATOM 881 O O . ASN A 1 112 ? 9.865 -11.897 -20.766 1.00 48.00 112 ASN A O 1
ATOM 885 N N . ASP A 1 113 ? 8.894 -13.265 -22.254 1.00 43.12 113 ASP A N 1
ATOM 886 C CA . ASP A 1 113 ? 9.657 -12.742 -23.403 1.00 43.12 113 ASP A CA 1
ATOM 887 C C . ASP A 1 113 ? 9.089 -11.418 -23.938 1.00 43.12 113 ASP A C 1
ATOM 889 O O . ASP A 1 113 ? 9.838 -10.501 -24.283 1.00 43.12 113 ASP A O 1
ATOM 893 N N . THR A 1 114 ? 7.767 -11.234 -23.893 1.00 43.78 114 THR A N 1
ATOM 894 C CA . THR A 1 114 ? 7.098 -10.007 -24.360 1.00 43.78 114 THR A CA 1
ATOM 895 C C . THR A 1 114 ? 7.394 -8.800 -23.464 1.00 43.78 114 THR A C 1
ATOM 897 O O . THR A 1 114 ? 7.502 -7.672 -23.950 1.00 43.78 114 THR A O 1
ATOM 900 N N . PHE A 1 115 ? 7.589 -9.012 -22.156 1.00 44.91 115 PHE A N 1
ATOM 901 C CA . PHE A 1 115 ? 7.936 -7.940 -21.216 1.00 44.91 115 PHE A CA 1
ATOM 902 C C . PHE A 1 115 ? 9.341 -7.366 -21.475 1.00 44.91 115 PHE A C 1
ATOM 904 O O . PHE A 1 115 ? 9.587 -6.195 -21.193 1.00 44.91 115 PHE A O 1
ATOM 911 N N . ARG A 1 116 ? 10.271 -8.154 -22.034 1.00 46.56 116 ARG A N 1
ATOM 912 C CA . ARG A 1 116 ? 11.647 -7.712 -22.320 1.00 46.56 116 ARG A CA 1
ATOM 913 C C . ARG A 1 116 ? 11.755 -6.845 -23.570 1.00 46.56 116 ARG A C 1
ATOM 915 O O . ARG A 1 116 ? 12.480 -5.851 -23.537 1.00 46.56 116 ARG A O 1
ATOM 922 N N . GLU A 1 117 ? 11.043 -7.193 -24.638 1.00 45.91 117 GLU A N 1
ATOM 923 C CA . GLU A 1 117 ? 11.123 -6.469 -25.915 1.00 45.91 117 GLU A CA 1
ATOM 924 C C . GLU A 1 117 ? 10.234 -5.221 -25.967 1.00 45.91 117 GLU A C 1
ATOM 926 O O . GLU A 1 117 ? 10.612 -4.224 -26.585 1.00 45.91 117 GLU A O 1
ATOM 931 N N . LEU A 1 118 ? 9.078 -5.231 -25.290 1.00 46.53 118 LEU A N 1
ATOM 932 C CA . LEU A 1 118 ? 8.086 -4.159 -25.420 1.00 46.53 118 LEU A CA 1
ATOM 933 C C . LEU A 1 118 ? 8.105 -3.123 -24.296 1.00 46.53 118 LEU A C 1
ATOM 935 O O . LEU A 1 118 ? 7.430 -2.105 -24.434 1.00 46.53 118 LEU A O 1
ATOM 939 N N . CYS A 1 119 ? 8.840 -3.321 -23.192 1.00 49.53 119 CYS A N 1
ATOM 940 C CA . CYS A 1 119 ? 8.760 -2.387 -22.064 1.00 49.53 119 CYS A CA 1
ATOM 941 C C . CYS A 1 119 ? 9.245 -0.973 -22.475 1.00 49.53 119 CYS A C 1
ATOM 943 O O . CYS A 1 119 ? 10.445 -0.769 -22.686 1.00 49.53 119 CYS A O 1
ATOM 945 N N . PRO A 1 120 ? 8.362 0.051 -22.515 1.00 54.22 120 PRO A N 1
ATOM 946 C CA . PRO A 1 120 ? 8.706 1.426 -22.907 1.00 54.22 120 PRO A CA 1
ATOM 947 C C . PRO A 1 120 ? 9.654 2.120 -21.931 1.00 54.22 120 PRO A C 1
ATOM 949 O O . PRO A 1 120 ? 10.074 3.254 -22.170 1.00 54.22 120 PRO A O 1
ATOM 952 N N . PHE A 1 121 ? 9.967 1.466 -20.813 1.00 52.00 121 PHE A N 1
ATOM 953 C CA . PHE A 1 121 ? 10.854 1.959 -19.776 1.00 52.00 121 PHE A CA 1
ATOM 954 C C . PHE A 1 121 ? 12.216 2.377 -20.349 1.00 52.00 121 PHE A C 1
ATOM 956 O O . PHE A 1 121 ? 12.728 3.434 -19.995 1.00 52.00 121 PHE A O 1
ATOM 963 N N . SER A 1 122 ? 12.750 1.643 -21.330 1.00 47.72 122 SER A N 1
ATOM 964 C CA . SER A 1 122 ? 13.969 2.037 -22.050 1.00 47.72 122 SER A CA 1
ATOM 965 C C . SER A 1 122 ? 13.790 3.267 -22.953 1.00 47.72 122 SER A C 1
ATOM 967 O O . SER A 1 122 ? 14.769 3.941 -23.226 1.00 47.72 122 SER A O 1
ATOM 969 N N . ARG A 1 123 ? 12.575 3.620 -23.393 1.00 50.16 123 ARG A N 1
ATOM 970 C CA . ARG A 1 123 ? 12.293 4.833 -24.194 1.00 50.16 123 ARG A CA 1
ATOM 971 C C . ARG A 1 123 ? 12.049 6.075 -23.337 1.00 50.16 123 ARG A C 1
ATOM 973 O O . ARG A 1 123 ? 12.448 7.170 -23.720 1.00 50.16 123 ARG A O 1
ATOM 980 N N . LEU A 1 124 ? 11.395 5.915 -22.186 1.00 51.28 124 LEU A N 1
ATOM 981 C CA . LEU A 1 124 ? 11.057 7.019 -21.278 1.00 51.28 124 LEU A CA 1
ATOM 982 C C . LEU A 1 124 ? 12.274 7.575 -20.533 1.00 51.28 124 LEU A C 1
ATOM 984 O O . LEU A 1 124 ? 12.330 8.777 -20.288 1.00 51.28 124 LEU A O 1
ATOM 988 N N . LEU A 1 125 ? 13.268 6.735 -20.224 1.00 50.38 125 LEU A N 1
ATOM 989 C CA . LEU A 1 125 ? 14.504 7.183 -19.570 1.00 50.38 125 LEU A CA 1
ATOM 990 C C . LEU A 1 125 ? 15.427 8.021 -20.477 1.00 50.38 125 LEU A C 1
ATOM 992 O O . LEU A 1 125 ? 16.341 8.660 -19.968 1.00 50.38 125 LEU A O 1
ATOM 996 N N . PHE A 1 126 ? 15.184 8.052 -21.793 1.00 47.44 126 PHE A N 1
ATOM 997 C CA . PHE A 1 126 ? 15.972 8.820 -22.770 1.00 47.44 126 PHE A CA 1
ATOM 998 C C . PHE A 1 126 ? 15.221 10.032 -23.343 1.00 47.44 126 PHE A C 1
ATOM 1000 O O . PHE A 1 126 ? 15.664 10.631 -24.323 1.00 47.44 126 PHE A O 1
ATOM 1007 N N . GLN A 1 127 ? 14.086 10.428 -22.755 1.00 50.03 127 GLN A N 1
ATOM 1008 C CA . GLN A 1 127 ? 13.462 11.698 -23.122 1.00 50.03 127 GLN A CA 1
ATOM 1009 C C . GLN A 1 127 ? 14.312 12.874 -22.601 1.00 50.03 127 GLN A C 1
ATOM 1011 O O . GLN A 1 127 ? 14.690 12.872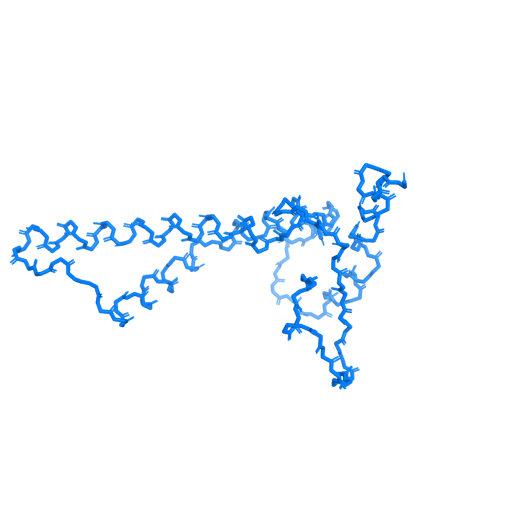 -21.427 1.00 50.03 127 GLN A O 1
ATOM 1016 N N . PRO A 1 128 ? 14.591 13.899 -23.432 1.00 46.06 128 PRO A N 1
ATOM 1017 C CA . PRO A 1 128 ? 15.521 14.983 -23.096 1.00 46.06 128 PRO A CA 1
ATOM 1018 C C . PRO A 1 128 ? 15.120 15.805 -21.863 1.00 46.06 128 PRO A C 1
ATOM 1020 O O . PRO A 1 128 ? 15.980 16.401 -21.230 1.00 46.06 128 PRO A O 1
ATOM 1023 N N . GLU A 1 129 ? 13.844 15.792 -21.472 1.00 49.47 129 GLU A N 1
ATOM 1024 C CA . GLU A 1 129 ? 13.342 16.467 -20.264 1.00 49.47 129 GLU A CA 1
ATOM 1025 C C . GLU A 1 129 ? 13.754 15.770 -18.946 1.00 49.47 129 GLU A C 1
ATOM 1027 O O . GLU A 1 129 ? 13.635 16.356 -17.872 1.00 49.47 129 GLU A O 1
ATOM 1032 N N . TYR A 1 130 ? 14.248 14.526 -19.009 1.00 48.81 130 TYR A N 1
ATOM 1033 C CA . TYR A 1 130 ? 14.640 13.719 -17.842 1.00 48.81 130 TYR A CA 1
ATOM 1034 C C . TYR A 1 130 ? 16.150 13.427 -17.771 1.00 48.81 130 TYR A C 1
ATOM 1036 O O . TYR A 1 130 ? 16.593 12.730 -16.857 1.00 48.81 130 TYR A O 1
ATOM 1044 N N . LEU A 1 131 ? 16.944 13.972 -18.700 1.00 48.62 131 LEU A N 1
ATOM 1045 C CA . LEU A 1 131 ? 18.404 14.005 -18.599 1.00 48.62 131 LEU A CA 1
ATOM 1046 C C . LEU A 1 131 ? 18.817 15.176 -17.688 1.00 48.62 131 LEU A C 1
ATOM 1048 O O . LEU A 1 131 ? 18.232 16.256 -17.791 1.00 48.62 131 LEU A O 1
ATOM 1052 N N . PRO A 1 132 ? 19.793 15.001 -16.779 1.00 44.47 132 PRO A N 1
ATOM 1053 C CA . PRO A 1 132 ? 20.257 16.101 -15.942 1.00 44.47 132 PRO A CA 1
ATOM 1054 C C . PRO A 1 132 ? 20.815 17.223 -16.828 1.00 44.47 132 PRO A C 1
ATOM 1056 O O . PRO A 1 132 ? 21.578 16.956 -17.756 1.00 44.47 132 PRO A O 1
ATOM 1059 N N . ALA A 1 133 ? 20.427 18.470 -16.543 1.00 52.19 133 ALA A N 1
ATOM 1060 C CA . ALA A 1 133 ? 21.037 19.637 -17.171 1.00 52.19 133 ALA A CA 1
ATOM 1061 C C . ALA A 1 133 ? 22.542 19.625 -16.862 1.00 52.19 133 ALA A C 1
ATOM 1063 O O . ALA A 1 133 ? 22.924 19.567 -15.691 1.00 52.19 133 ALA A O 1
ATOM 1064 N N . THR A 1 134 ? 23.357 19.598 -17.917 1.00 51.59 134 THR A N 1
ATOM 1065 C CA . THR A 1 134 ? 24.826 19.676 -17.861 1.00 51.59 134 THR A CA 1
ATOM 1066 C C . THR A 1 134 ? 25.304 20.981 -17.254 1.00 51.59 134 THR A C 1
ATOM 1068 O O . THR A 1 134 ? 24.708 22.021 -17.625 1.00 51.59 134 THR A O 1
#

Sequence (134 aa):
MDNCSANQTTCELDNIELKFLPPNTTARLQPLDRSTKSFKVGYRRRLLDRLLMNLRVGTELKVDQLGAIHMMTGAWNSVKQSVANCFRKAGFVTAEFWEACEDGDDDEEGMNDTFRELCPFSRLLFQPEYLPAT

Foldseek 3Di:
DEPDPVPPDPDDDPPDDDDYADPPDDCLLVLCSQLVVQLVVQLVVLLVVVQVVCVVVVHDSDADPVNSVVSSVRSVVPRVVVSVVSCVSSQQDDPVRVVVVVPDDDDDDPDDPCSVPPRCNVVVCPDPVNDDDD

Radius of gyration: 19.89 Å; chains: 1; bounding box: 48×39×51 Å